Protein AF-A0A7V8VIN6-F1 (afdb_monomer)

Radius of gyration: 19.26 Å; Cα contacts (8 Å, |Δi|>4): 58; chains: 1; bounding box: 38×23×62 Å

Sequence (93 aa):
TEVDELALAASLSGTDRAESLGERLAESVRELRVLAERDREMCSRLERGFASAPLIVIPQLSAGAHDLAGLAGVAAHLVEPAGFQASSGERRA

Mean predicted aligned error: 11.9 Å

Solvent-accessible surface area (backbone atoms only — not comparable to full-atom values): 5686 Å² total; per-residue (Å²): 133,90,78,55,59,68,64,53,34,64,74,37,60,85,47,79,72,27,46,57,49,24,52,52,49,49,49,51,51,53,54,48,50,55,50,53,50,54,51,50,53,52,47,55,52,49,53,66,73,42,72,88,60,80,51,70,61,75,76,92,66,96,47,54,74,89,41,73,66,15,42,51,55,52,47,51,42,74,74,40,84,85,25,68,46,77,78,86,70,80,86,76,130

Secondary structure (DSSP, 8-state):
----HHHHHHHT-SSHHHHHHHHHHHHHHHHHHHHHHHHHHHHHHHHHHTTTSPEEP-PPPSS-TTSHHHHHHHHHHHHSGGGEE--------

Foldseek 3Di:
DDDDLVVQCVVQDDDPVSNVVSVVVSVVVVVVVVVVVVVVVVVVVVCVVPVPDWDFDQDDDPDDCVDPVVVVSVVCSVPDPPRTDDSPPPDDD

pLDDT: mean 76.08, std 15.41, range [40.59, 95.5]

Structure (mmCIF, N/CA/C/O backbone):
data_AF-A0A7V8VIN6-F1
#
_entry.id   AF-A0A7V8VIN6-F1
#
loop_
_atom_site.group_PDB
_atom_site.id
_atom_site.type_symbol
_atom_site.label_atom_id
_atom_site.label_alt_id
_atom_site.label_comp_id
_atom_site.label_asym_id
_atom_site.label_entity_id
_atom_site.label_seq_id
_atom_site.pdbx_PDB_ins_code
_atom_site.Cartn_x
_atom_site.Cartn_y
_atom_site.Cartn_z
_atom_site.occupancy
_atom_site.B_iso_or_equiv
_atom_site.auth_seq_id
_atom_site.auth_comp_id
_atom_site.auth_asym_id
_atom_site.auth_atom_id
_atom_site.pdbx_PDB_model_num
ATOM 1 N N . THR A 1 1 ? 10.698 -2.849 -0.095 1.00 50.16 1 THR A N 1
ATOM 2 C CA . THR A 1 1 ? 11.734 -3.283 -1.050 1.00 50.16 1 THR A CA 1
ATOM 3 C C . THR A 1 1 ? 12.340 -2.045 -1.655 1.00 50.16 1 THR A C 1
ATOM 5 O O . THR A 1 1 ? 11.609 -1.268 -2.254 1.00 50.16 1 THR A O 1
ATOM 8 N N . GLU A 1 2 ? 13.617 -1.792 -1.399 1.00 51.97 2 GLU A N 1
ATOM 9 C CA . GLU A 1 2 ? 14.327 -0.644 -1.962 1.00 51.97 2 GLU A CA 1
ATOM 10 C C . GLU A 1 2 ? 14.630 -0.955 -3.434 1.00 51.97 2 GLU A C 1
ATOM 12 O O . GLU A 1 2 ? 15.283 -1.950 -3.738 1.00 51.97 2 GLU A O 1
ATOM 17 N N . VAL A 1 3 ? 14.039 -0.191 -4.352 1.00 58.28 3 VAL A N 1
ATOM 18 C CA . VAL A 1 3 ? 14.229 -0.387 -5.797 1.00 58.28 3 VAL A CA 1
ATOM 19 C C . VAL A 1 3 ? 15.479 0.375 -6.218 1.00 58.28 3 VAL A C 1
ATOM 21 O O . VAL A 1 3 ? 15.492 1.599 -6.121 1.00 58.28 3 VAL A O 1
ATOM 24 N N . ASP A 1 4 ? 16.513 -0.326 -6.673 1.00 72.12 4 ASP A N 1
ATOM 25 C CA . ASP A 1 4 ? 17.719 0.284 -7.238 1.00 72.12 4 ASP A CA 1
ATOM 26 C C . ASP A 1 4 ? 17.430 0.785 -8.665 1.00 72.12 4 ASP A C 1
ATOM 28 O O . ASP A 1 4 ? 17.213 -0.001 -9.589 1.00 72.12 4 ASP A O 1
ATOM 32 N N . GLU A 1 5 ? 17.391 2.110 -8.826 1.00 65.88 5 GLU A N 1
ATOM 33 C CA . GLU A 1 5 ? 17.083 2.791 -10.090 1.00 65.88 5 GLU A CA 1
ATOM 34 C C . GLU A 1 5 ? 18.110 2.470 -11.188 1.00 65.88 5 GLU A C 1
ATOM 36 O O . GLU A 1 5 ? 17.740 2.334 -12.355 1.00 65.88 5 GLU A O 1
ATOM 41 N N . LEU A 1 6 ? 19.382 2.289 -10.815 1.00 63.12 6 LEU A N 1
ATOM 42 C CA . LEU A 1 6 ? 20.469 1.946 -11.733 1.00 63.12 6 LEU A CA 1
ATOM 43 C C . LEU A 1 6 ? 20.350 0.497 -12.206 1.00 63.12 6 LEU A C 1
ATOM 45 O O . LEU A 1 6 ? 20.477 0.226 -13.401 1.00 63.12 6 LEU A O 1
ATOM 49 N N . ALA A 1 7 ? 20.045 -0.426 -11.292 1.00 66.19 7 ALA A N 1
ATOM 50 C CA . ALA A 1 7 ? 19.812 -1.827 -11.639 1.00 66.19 7 ALA A CA 1
ATOM 51 C C . ALA A 1 7 ? 18.558 -2.003 -12.512 1.00 66.19 7 ALA A C 1
ATOM 53 O O . ALA A 1 7 ? 18.543 -2.818 -13.437 1.00 66.19 7 ALA A O 1
ATOM 54 N N . LEU A 1 8 ? 17.515 -1.212 -12.251 1.00 64.44 8 LEU A N 1
ATOM 55 C CA . LEU A 1 8 ? 16.267 -1.257 -13.004 1.00 64.44 8 LEU A CA 1
ATOM 56 C C . LEU A 1 8 ? 16.444 -0.723 -14.431 1.00 64.44 8 LEU A C 1
ATOM 58 O O . LEU A 1 8 ? 16.010 -1.381 -15.378 1.00 64.44 8 LEU A O 1
ATOM 62 N N . ALA A 1 9 ? 17.145 0.403 -14.599 1.00 63.06 9 ALA A N 1
ATOM 63 C CA . ALA A 1 9 ? 17.48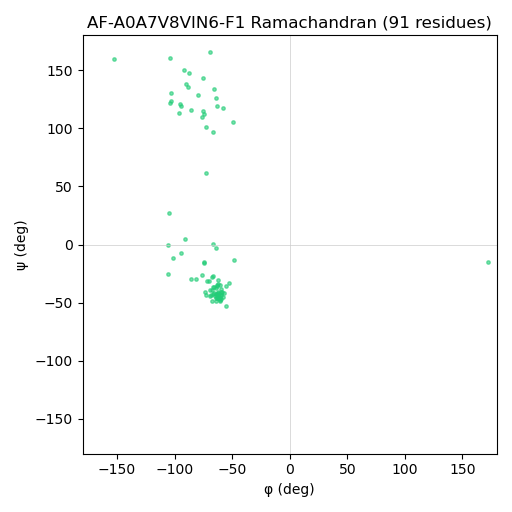7 0.944 -15.915 1.00 63.06 9 ALA A CA 1
ATOM 64 C C . ALA A 1 9 ? 18.378 -0.021 -16.719 1.00 63.06 9 ALA A C 1
ATOM 66 O O . ALA A 1 9 ? 18.128 -0.253 -17.902 1.00 63.06 9 ALA A O 1
ATOM 67 N N . ALA A 1 10 ? 19.360 -0.655 -16.068 1.00 66.12 10 ALA A N 1
ATOM 68 C CA . ALA A 1 10 ? 20.241 -1.639 -16.699 1.00 66.12 10 ALA A CA 1
ATOM 69 C C . ALA A 1 10 ? 19.517 -2.930 -17.129 1.00 66.12 10 ALA A C 1
ATOM 71 O O . ALA A 1 10 ? 19.947 -3.586 -18.072 1.00 66.12 10 ALA A O 1
ATOM 72 N N . SER A 1 11 ? 18.415 -3.304 -16.472 1.00 63.56 11 SER A N 1
ATOM 73 C CA . SER A 1 11 ? 17.627 -4.489 -16.850 1.00 63.56 11 SER A CA 1
ATOM 74 C C . SER A 1 11 ? 16.789 -4.298 -18.121 1.00 63.56 11 SER A C 1
ATOM 76 O O . SER A 1 11 ? 16.313 -5.273 -18.703 1.00 63.56 11 SER A O 1
ATOM 78 N N . LEU A 1 12 ? 16.610 -3.045 -18.553 1.00 64.19 12 LEU A N 1
ATOM 79 C CA . LEU A 1 12 ? 15.779 -2.663 -19.690 1.00 64.19 12 LEU A CA 1
ATOM 80 C C . LEU A 1 12 ? 16.597 -2.264 -20.922 1.00 64.19 12 LEU A C 1
ATOM 82 O O . LEU A 1 12 ? 16.004 -1.954 -21.943 1.00 64.19 12 LEU A O 1
ATOM 86 N N . SER A 1 13 ? 17.928 -2.273 -20.897 1.00 55.34 13 SER A N 1
ATOM 87 C CA . SER A 1 13 ? 18.734 -1.871 -22.056 1.00 55.34 13 SER A CA 1
ATOM 88 C C . SER A 1 13 ? 18.848 -2.994 -23.101 1.00 55.34 13 SER A C 1
ATOM 90 O O . SER A 1 13 ? 19.188 -4.135 -22.799 1.00 55.34 13 SER A O 1
ATOM 92 N N . GLY A 1 14 ? 18.544 -2.677 -24.367 1.00 62.38 14 GLY A N 1
ATOM 93 C CA . GLY A 1 14 ? 18.607 -3.648 -25.474 1.00 62.38 14 GLY A CA 1
ATOM 94 C C . GLY A 1 14 ? 18.055 -3.171 -26.825 1.00 62.38 14 GLY A C 1
ATOM 95 O O . GLY A 1 14 ? 18.349 -3.783 -27.846 1.00 62.38 14 GLY A O 1
ATOM 96 N N . THR A 1 15 ? 17.289 -2.073 -26.856 1.00 58.81 15 THR A N 1
ATOM 97 C CA . THR A 1 15 ? 16.861 -1.335 -28.067 1.00 58.81 15 THR A CA 1
ATOM 98 C C . THR A 1 15 ? 16.614 0.139 -27.698 1.00 58.81 15 THR A C 1
ATOM 100 O O . THR A 1 15 ? 16.346 0.407 -26.529 1.00 58.81 15 THR A O 1
ATOM 103 N N . ASP A 1 16 ? 16.615 1.085 -28.648 1.00 61.38 16 ASP A N 1
ATOM 104 C CA . ASP A 1 16 ? 16.307 2.518 -28.391 1.00 61.38 16 ASP A CA 1
ATOM 105 C C . ASP A 1 16 ? 14.962 2.720 -27.662 1.00 61.38 16 ASP A C 1
ATOM 107 O O . ASP A 1 16 ? 14.781 3.603 -26.823 1.00 61.38 16 ASP A O 1
ATOM 111 N N . ARG A 1 17 ? 13.991 1.841 -27.938 1.00 62.03 17 ARG A N 1
ATOM 112 C CA . ARG A 1 17 ? 12.685 1.824 -27.262 1.00 62.03 17 ARG A CA 1
ATOM 113 C C . ARG A 1 17 ? 12.793 1.434 -25.787 1.00 62.03 17 ARG A C 1
ATOM 115 O O . ARG A 1 17 ? 11.944 1.813 -24.987 1.00 62.03 17 ARG A O 1
ATOM 122 N N . ALA A 1 18 ? 13.800 0.649 -25.444 1.00 66.31 18 ALA A N 1
ATOM 123 C CA . ALA A 1 18 ? 14.008 0.104 -24.120 1.00 66.31 18 ALA A CA 1
ATOM 124 C C . ALA A 1 18 ? 14.774 1.089 -23.210 1.00 66.31 18 ALA A C 1
ATOM 126 O O . ALA A 1 18 ? 14.459 1.186 -22.027 1.00 66.31 18 ALA A O 1
ATOM 127 N N . GLU A 1 19 ? 15.639 1.933 -23.783 1.00 69.75 19 GLU A N 1
ATOM 128 C CA . GLU A 1 19 ? 16.237 3.088 -23.093 1.00 69.75 19 GLU A CA 1
ATOM 129 C C . GLU A 1 19 ? 15.169 4.123 -22.693 1.00 69.75 19 GLU A C 1
ATOM 131 O O . GLU A 1 19 ? 15.041 4.456 -21.516 1.00 69.75 19 GLU A O 1
ATOM 136 N N . SER A 1 20 ? 14.287 4.510 -23.624 1.00 79.06 20 SER A N 1
ATOM 137 C CA . SER A 1 20 ? 13.158 5.412 -23.326 1.00 79.06 20 SER A CA 1
ATOM 138 C C . SER A 1 20 ? 12.188 4.845 -22.274 1.00 79.06 20 SER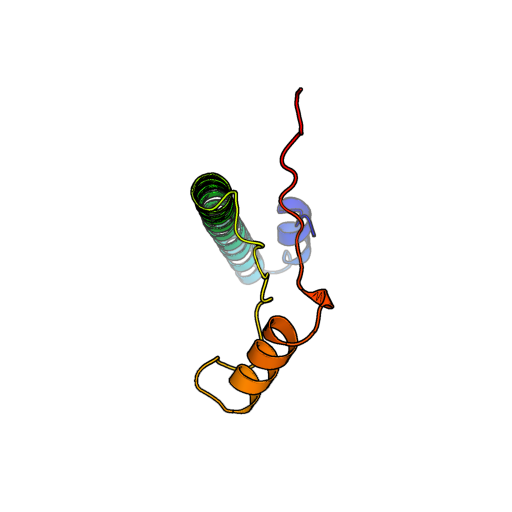 A C 1
ATOM 140 O O . SER A 1 20 ? 11.623 5.587 -21.467 1.00 79.06 20 SER A O 1
ATOM 142 N N . LEU A 1 21 ? 11.978 3.523 -22.252 1.00 80.19 21 LEU A N 1
ATOM 143 C CA . LEU A 1 21 ? 11.182 2.870 -21.207 1.00 80.19 21 LEU A CA 1
ATOM 144 C C . LEU A 1 21 ? 11.893 2.893 -19.849 1.00 80.19 21 LEU A C 1
ATOM 146 O O . LEU A 1 21 ? 11.229 3.119 -18.837 1.00 80.19 21 LEU A O 1
ATOM 150 N N . GLY A 1 22 ? 13.214 2.697 -19.831 1.00 81.31 22 GLY A N 1
ATOM 151 C CA . GLY A 1 22 ? 14.038 2.795 -18.628 1.00 81.31 22 GLY A CA 1
ATOM 152 C C . GLY A 1 22 ? 13.972 4.183 -17.994 1.00 81.31 22 GLY A C 1
ATOM 153 O O . GLY A 1 22 ? 13.693 4.296 -16.802 1.00 81.31 22 GLY A O 1
ATOM 154 N N . GLU A 1 23 ? 14.120 5.238 -18.795 1.00 82.88 23 GLU A N 1
ATOM 155 C CA . GLU A 1 23 ? 14.013 6.627 -18.328 1.00 82.88 23 GLU A CA 1
ATOM 156 C C . GLU A 1 23 ? 12.628 6.938 -17.748 1.00 82.88 23 GLU A C 1
ATOM 158 O O . GLU A 1 23 ? 12.515 7.479 -16.648 1.00 82.88 23 GLU A O 1
ATOM 163 N N . ARG A 1 24 ? 11.553 6.540 -18.442 1.00 86.06 24 ARG A N 1
ATOM 164 C CA . ARG A 1 24 ? 10.176 6.755 -17.963 1.00 86.06 24 ARG A CA 1
ATOM 165 C C . ARG A 1 24 ? 9.881 6.000 -16.674 1.00 86.06 24 ARG A C 1
ATOM 167 O O . ARG A 1 24 ? 9.145 6.504 -15.826 1.00 86.06 24 ARG A O 1
ATOM 174 N N . LEU A 1 25 ? 10.418 4.792 -16.535 1.00 87.31 25 LEU A N 1
ATOM 175 C CA . LEU A 1 25 ? 10.265 4.008 -15.319 1.00 87.31 25 LEU A CA 1
ATOM 176 C C . LEU A 1 25 ? 11.034 4.647 -14.160 1.00 87.31 25 LEU A C 1
ATOM 178 O O . LEU A 1 25 ? 10.475 4.763 -13.074 1.00 87.31 25 LEU A O 1
ATOM 182 N N . ALA A 1 26 ? 12.265 5.111 -14.394 1.00 85.06 26 ALA A N 1
ATOM 183 C CA . ALA A 1 26 ? 13.050 5.834 -13.396 1.00 85.06 26 ALA A CA 1
ATOM 184 C C . ALA A 1 26 ? 12.343 7.120 -12.940 1.00 85.06 26 ALA A C 1
ATOM 186 O O . ALA A 1 26 ? 12.256 7.378 -11.739 1.00 85.06 26 ALA A O 1
ATOM 187 N N . GLU A 1 27 ? 11.765 7.882 -13.873 1.00 89.12 27 GLU A N 1
ATOM 188 C CA . GLU A 1 27 ? 10.947 9.053 -13.539 1.00 89.12 27 GLU A CA 1
ATOM 189 C C . GLU A 1 27 ? 9.732 8.660 -12.694 1.00 89.12 27 GLU A C 1
ATOM 191 O O . GLU A 1 27 ? 9.523 9.208 -11.615 1.00 89.12 27 GLU A O 1
ATOM 196 N N . SER A 1 28 ? 8.990 7.633 -13.119 1.00 90.75 28 SER A N 1
ATOM 197 C CA . SER A 1 28 ? 7.813 7.146 -12.384 1.00 90.75 28 SER A CA 1
ATOM 198 C C . SER A 1 28 ? 8.175 6.700 -10.963 1.00 90.75 28 SER A C 1
ATOM 200 O O . SER A 1 28 ? 7.446 6.977 -10.014 1.00 90.75 28 SER A O 1
ATOM 202 N N . VAL A 1 29 ? 9.315 6.023 -10.782 1.00 92.38 29 VAL A N 1
ATOM 203 C CA . VAL A 1 29 ? 9.812 5.617 -9.458 1.00 92.38 29 VAL A CA 1
ATOM 204 C C . VAL A 1 29 ? 10.146 6.838 -8.602 1.00 92.38 29 VAL A C 1
ATOM 206 O O . VAL A 1 29 ? 9.785 6.862 -7.423 1.00 92.38 29 VAL A O 1
ATOM 209 N N . ARG A 1 30 ? 10.785 7.865 -9.172 1.00 90.94 30 ARG A N 1
ATOM 210 C CA . ARG A 1 30 ? 11.101 9.108 -8.457 1.00 90.94 30 ARG A CA 1
ATOM 211 C C . ARG A 1 30 ? 9.837 9.837 -8.010 1.00 90.94 30 ARG A C 1
ATOM 213 O O . ARG A 1 30 ? 9.736 10.217 -6.844 1.00 90.94 30 ARG A O 1
ATOM 220 N N . GLU A 1 31 ? 8.858 9.974 -8.897 1.00 94.25 31 GLU A N 1
ATOM 221 C CA . GLU A 1 31 ? 7.557 10.572 -8.584 1.00 94.25 31 GLU A CA 1
ATOM 222 C C . GLU A 1 31 ? 6.838 9.797 -7.468 1.00 94.25 31 GLU A C 1
ATOM 224 O O . GLU A 1 31 ? 6.387 10.386 -6.481 1.00 94.25 31 GLU A O 1
ATOM 229 N N . LEU A 1 32 ? 6.802 8.463 -7.560 1.00 92.88 32 LEU A N 1
ATOM 230 C CA . LEU A 1 32 ? 6.200 7.606 -6.537 1.00 92.88 32 LEU A CA 1
ATOM 231 C C . LEU A 1 32 ? 6.920 7.712 -5.187 1.00 92.88 32 LEU A C 1
ATOM 233 O O . LEU A 1 32 ? 6.261 7.687 -4.148 1.00 92.88 32 LEU A O 1
ATOM 237 N N . ARG A 1 33 ? 8.249 7.871 -5.170 1.00 92.50 33 ARG A N 1
ATOM 238 C CA . ARG A 1 33 ? 9.021 8.089 -3.932 1.00 92.50 33 ARG A CA 1
ATOM 239 C C . ARG A 1 33 ? 8.634 9.393 -3.244 1.00 92.50 33 ARG A C 1
ATOM 241 O O . ARG A 1 33 ? 8.460 9.395 -2.027 1.00 92.50 33 ARG A O 1
ATOM 248 N N . VAL A 1 34 ? 8.456 10.474 -4.007 1.00 95.50 34 VAL A N 1
ATOM 249 C CA . VAL A 1 34 ? 8.004 11.769 -3.470 1.00 95.50 34 VAL A CA 1
ATOM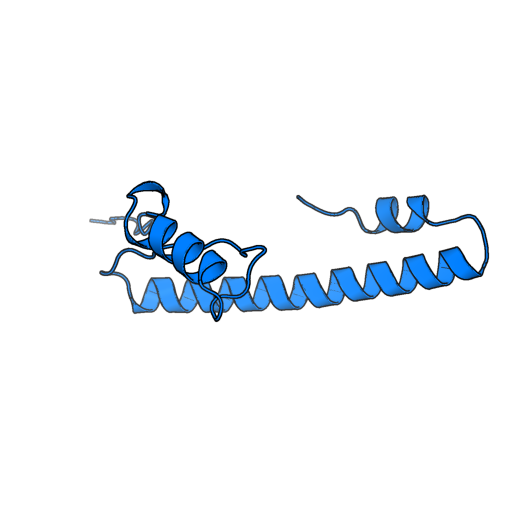 250 C C . VAL A 1 34 ? 6.612 11.642 -2.851 1.00 95.50 34 VAL A C 1
ATOM 252 O O . VAL A 1 34 ? 6.394 12.107 -1.732 1.00 95.50 34 VAL A O 1
ATOM 255 N N . LEU A 1 35 ? 5.682 10.968 -3.535 1.00 94.00 35 LEU A N 1
ATOM 256 C CA . LEU A 1 35 ? 4.343 10.707 -2.998 1.00 94.00 35 LEU A CA 1
ATOM 257 C C . LEU A 1 35 ? 4.401 9.857 -1.723 1.00 94.00 35 LEU A C 1
ATOM 259 O O . LEU A 1 35 ? 3.796 10.222 -0.719 1.00 94.00 35 LEU A O 1
ATOM 263 N N . ALA A 1 36 ? 5.191 8.782 -1.727 1.00 90.62 36 ALA A N 1
ATOM 264 C CA . ALA A 1 36 ? 5.346 7.902 -0.574 1.00 90.62 36 ALA A CA 1
ATOM 265 C C . ALA A 1 36 ? 5.972 8.609 0.640 1.00 90.62 36 ALA A C 1
ATOM 267 O O . ALA A 1 36 ? 5.635 8.279 1.776 1.00 90.62 36 ALA A O 1
ATOM 268 N N . GLU A 1 37 ? 6.897 9.551 0.433 1.00 94.62 37 GLU A N 1
ATOM 269 C CA . GLU A 1 37 ? 7.464 10.371 1.512 1.00 94.62 37 GLU A CA 1
ATOM 270 C C . GLU A 1 37 ? 6.417 11.322 2.097 1.00 94.62 37 GLU A C 1
ATOM 272 O O . GLU A 1 37 ? 6.207 11.346 3.309 1.00 94.62 37 GLU A O 1
AT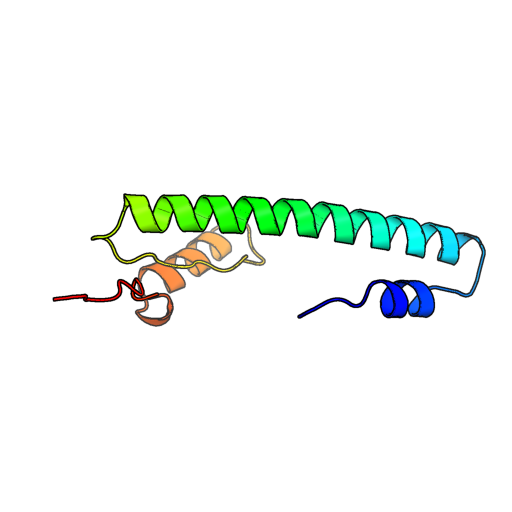OM 277 N N . ARG A 1 38 ? 5.694 12.042 1.232 1.00 95.50 38 ARG A N 1
ATOM 278 C CA . ARG A 1 38 ? 4.614 12.941 1.654 1.00 95.50 38 ARG A CA 1
ATOM 279 C C . ARG A 1 38 ? 3.544 12.193 2.447 1.00 95.50 38 ARG A C 1
ATOM 281 O O . ARG A 1 38 ? 3.096 12.675 3.485 1.00 95.50 38 ARG A O 1
ATOM 288 N N . ASP A 1 39 ? 3.139 11.021 1.971 1.00 92.56 39 ASP A N 1
ATOM 289 C CA . ASP A 1 39 ? 2.106 10.220 2.622 1.00 92.56 39 ASP A CA 1
ATOM 290 C C . ASP A 1 39 ? 2.596 9.693 3.984 1.00 92.56 39 ASP A C 1
ATOM 292 O O . ASP A 1 39 ? 1.856 9.767 4.965 1.00 92.56 39 ASP A O 1
ATOM 296 N N . ARG A 1 40 ? 3.871 9.279 4.098 1.00 90.19 40 ARG A N 1
ATOM 297 C CA . ARG A 1 40 ? 4.497 8.931 5.389 1.00 90.19 40 ARG A CA 1
ATOM 298 C C . ARG A 1 40 ? 4.495 10.105 6.367 1.00 90.19 40 ARG A C 1
ATOM 300 O O . ARG A 1 40 ? 4.151 9.923 7.537 1.00 90.19 40 ARG A O 1
ATOM 307 N N . GLU A 1 41 ? 4.820 11.310 5.904 1.00 94.56 41 GLU A N 1
ATOM 308 C CA . GLU A 1 41 ? 4.779 12.510 6.743 1.00 94.56 41 GLU A CA 1
ATOM 309 C C . GLU A 1 41 ? 3.352 12.818 7.231 1.00 94.56 41 GLU A C 1
ATOM 311 O O . GLU A 1 41 ? 3.145 13.116 8.412 1.00 94.56 41 GLU A O 1
ATOM 316 N N . MET A 1 42 ? 2.353 12.725 6.347 1.00 90.12 42 MET A N 1
ATOM 317 C CA . MET A 1 42 ? 0.951 12.964 6.702 1.00 90.12 42 MET A CA 1
ATOM 318 C C . MET A 1 42 ? 0.434 11.932 7.701 1.00 90.12 42 MET A C 1
ATOM 320 O O . MET A 1 42 ? -0.173 12.322 8.699 1.00 90.12 42 MET A O 1
ATOM 324 N N . CYS A 1 43 ? 0.731 10.647 7.489 1.00 87.56 43 CYS A N 1
ATOM 325 C CA . CYS A 1 43 ? 0.423 9.598 8.455 1.00 87.56 43 CYS A CA 1
ATOM 326 C C . CYS A 1 43 ? 1.037 9.937 9.814 1.00 87.56 43 CYS A C 1
ATOM 328 O O . CYS A 1 43 ? 0.288 10.072 10.774 1.00 87.56 43 CYS A O 1
ATOM 330 N N . SER A 1 44 ? 2.343 10.232 9.883 1.00 87.69 44 SER A N 1
ATOM 331 C CA . SER A 1 44 ? 3.034 10.613 11.129 1.00 87.69 44 SER A CA 1
ATOM 332 C C . SER A 1 44 ? 2.402 11.819 11.844 1.00 87.69 44 SER A C 1
ATOM 334 O O . SER A 1 44 ? 2.361 11.888 13.077 1.00 87.69 44 SER A O 1
ATOM 336 N N . ARG A 1 45 ? 1.892 12.806 11.097 1.00 88.38 45 ARG A N 1
ATOM 337 C CA . ARG A 1 45 ? 1.145 13.937 11.676 1.00 88.38 45 ARG A CA 1
ATOM 338 C C . ARG A 1 45 ? -0.186 13.485 12.279 1.00 88.38 45 ARG A C 1
ATOM 340 O O . ARG A 1 45 ? -0.515 13.930 13.377 1.00 88.38 45 ARG A O 1
ATOM 347 N N . LEU A 1 46 ? -0.918 12.603 11.599 1.00 86.62 46 LEU A N 1
ATOM 348 C CA . LEU A 1 46 ? -2.166 12.032 12.109 1.00 86.62 46 LEU A CA 1
ATOM 349 C C . LEU A 1 46 ? -1.913 11.189 13.364 1.00 86.62 46 LEU A C 1
ATOM 351 O O . LEU A 1 46 ? -2.592 11.406 14.363 1.00 86.62 46 LEU A O 1
ATOM 355 N N . GLU A 1 47 ? -0.901 10.316 13.382 1.00 85.38 47 GLU A N 1
ATOM 356 C CA . GLU A 1 47 ? -0.620 9.481 14.565 1.00 85.38 47 GLU A CA 1
ATOM 357 C C . GLU A 1 47 ? -0.328 10.332 15.804 1.00 85.38 47 GLU A C 1
ATOM 359 O O . GLU A 1 47 ? -0.831 10.053 16.891 1.00 85.38 47 GLU A O 1
ATOM 364 N N . ARG A 1 48 ? 0.425 11.427 15.631 1.00 86.06 48 ARG A N 1
ATOM 365 C CA . ARG A 1 48 ? 0.692 12.383 16.714 1.00 86.06 48 ARG A CA 1
ATOM 366 C C . ARG A 1 48 ? -0.565 13.125 17.172 1.00 86.06 48 ARG A C 1
ATOM 368 O O . ARG A 1 48 ? -0.698 13.394 18.362 1.00 86.06 48 ARG A O 1
ATOM 375 N N . GLY A 1 49 ? -1.473 13.462 16.255 1.00 86.12 49 GLY A N 1
ATOM 376 C CA . GLY A 1 49 ? -2.727 14.152 16.574 1.00 86.12 49 GLY A CA 1
ATOM 377 C C . GLY A 1 49 ? -3.750 13.268 17.294 1.00 86.12 49 GLY A C 1
ATOM 378 O O . GLY A 1 49 ? -4.507 13.759 18.127 1.00 86.12 49 GLY A O 1
ATOM 379 N N . PHE A 1 50 ? -3.743 11.964 17.013 1.00 82.62 50 PHE A N 1
ATOM 380 C CA . PHE A 1 50 ? -4.689 10.980 17.547 1.00 82.62 50 PHE A CA 1
ATOM 381 C C . PHE A 1 50 ? -4.083 10.091 18.644 1.00 82.62 50 PHE A C 1
ATOM 383 O O . PHE A 1 50 ? -4.552 8.976 18.833 1.00 82.62 50 PHE A O 1
ATOM 390 N N . ALA A 1 51 ? -3.079 10.577 19.386 1.00 66.94 51 ALA A N 1
ATOM 391 C CA . ALA A 1 51 ? -2.182 9.812 20.270 1.00 66.94 51 ALA A CA 1
ATOM 392 C C . ALA A 1 51 ? -2.820 8.812 21.272 1.00 66.94 51 ALA A C 1
ATOM 394 O O . ALA A 1 51 ? -2.108 7.985 21.839 1.00 66.94 51 ALA A O 1
ATOM 395 N N . SER A 1 52 ? -4.134 8.862 21.503 1.00 68.38 52 SER A N 1
ATOM 396 C CA . SER A 1 52 ? -4.889 7.945 22.365 1.00 68.38 52 SER A CA 1
ATOM 397 C C . SER A 1 52 ? -5.671 6.843 21.634 1.00 68.38 52 SER A C 1
ATOM 399 O O . SER A 1 52 ? -6.148 5.920 22.295 1.00 68.38 52 SER A O 1
ATOM 401 N N . ALA A 1 53 ? -5.814 6.905 20.308 1.00 75.69 53 ALA A N 1
ATOM 402 C CA . ALA A 1 53 ? -6.531 5.906 19.523 1.00 75.69 53 ALA A CA 1
ATOM 403 C C . ALA A 1 53 ? -5.545 4.974 18.795 1.00 75.69 53 ALA A C 1
ATOM 405 O O . ALA A 1 53 ? -4.625 5.455 18.131 1.00 75.69 53 ALA A O 1
ATOM 406 N N . PRO A 1 54 ? -5.718 3.646 18.889 1.00 73.62 54 PRO A N 1
ATOM 407 C CA . PRO A 1 54 ? -4.915 2.718 18.109 1.00 73.62 54 PRO A CA 1
ATOM 408 C C . PRO A 1 54 ? -5.215 2.885 16.618 1.00 73.62 54 PRO A C 1
ATOM 410 O O . PRO A 1 54 ? -6.376 2.954 16.211 1.00 73.62 54 PRO A O 1
ATOM 413 N N . LEU A 1 55 ? -4.161 2.940 15.807 1.00 79.88 55 LEU A N 1
ATOM 414 C CA . LEU A 1 55 ? -4.288 3.012 14.358 1.00 79.88 55 LEU A CA 1
ATOM 415 C C . LEU A 1 55 ? -4.352 1.605 13.772 1.00 79.88 55 LEU A C 1
ATOM 417 O O . LEU A 1 55 ? -3.574 0.722 14.142 1.00 79.88 55 LEU A O 1
ATOM 421 N N . ILE A 1 56 ? -5.282 1.417 12.840 1.00 83.19 56 ILE A N 1
ATOM 422 C CA . ILE A 1 56 ? -5.424 0.183 12.069 1.00 83.19 56 ILE A CA 1
ATOM 423 C C . ILE A 1 56 ? -4.842 0.436 10.685 1.00 83.19 56 ILE A C 1
ATOM 425 O O . ILE A 1 56 ? -5.271 1.352 9.981 1.00 83.19 56 ILE A O 1
ATOM 429 N N . VAL A 1 57 ? -3.874 -0.388 10.290 1.00 83.44 57 VAL A N 1
ATOM 430 C CA . VAL A 1 57 ? -3.267 -0.318 8.958 1.00 83.44 57 VAL A CA 1
ATOM 431 C C . VAL A 1 57 ? -3.975 -1.302 8.034 1.00 83.44 57 VAL A C 1
ATOM 433 O O . VAL A 1 57 ? -3.959 -2.509 8.270 1.00 83.44 57 VAL A O 1
ATOM 436 N N . ILE A 1 58 ? -4.573 -0.780 6.965 1.00 85.88 58 ILE A N 1
ATOM 437 C CA . ILE A 1 58 ? -5.201 -1.577 5.907 1.00 85.88 58 ILE A CA 1
ATOM 438 C C . ILE A 1 58 ? -4.258 -1.562 4.693 1.00 85.88 58 ILE A C 1
ATOM 440 O O . ILE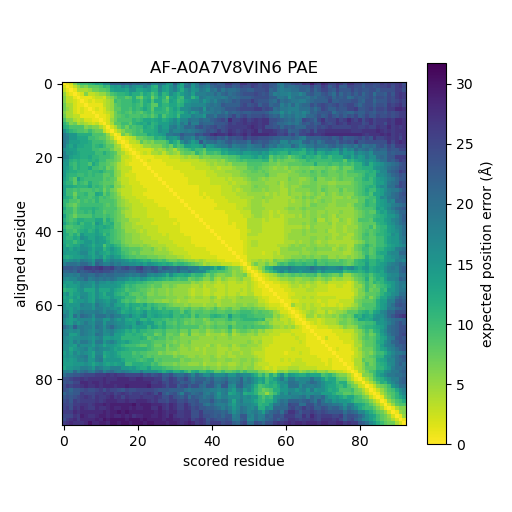 A 1 58 ? -3.931 -0.476 4.206 1.00 85.88 58 ILE A O 1
ATOM 444 N N . PRO A 1 59 ? -3.788 -2.722 4.200 1.00 84.56 59 PRO A N 1
ATOM 445 C CA . PRO A 1 59 ? -2.921 -2.781 3.031 1.00 84.56 59 PRO A CA 1
ATOM 446 C C . PRO A 1 59 ? -3.683 -2.407 1.756 1.00 84.56 59 PRO A C 1
ATOM 448 O O . PRO A 1 59 ? -4.914 -2.405 1.711 1.00 84.56 59 PRO A O 1
ATOM 451 N N . GLN A 1 60 ? -2.944 -2.146 0.678 1.00 85.69 60 GLN A N 1
ATOM 452 C CA . GLN A 1 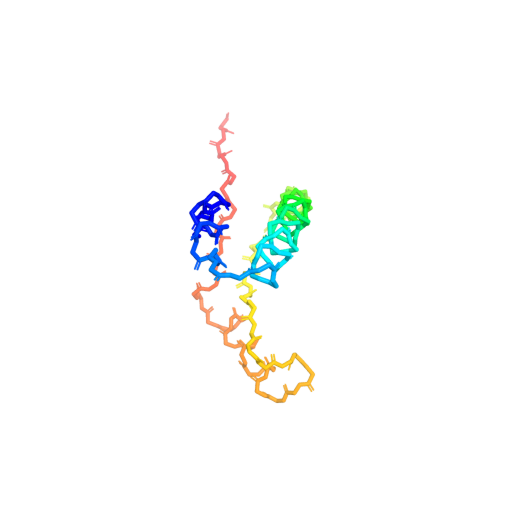60 ? -3.556 -2.023 -0.639 1.00 85.69 60 GLN A CA 1
ATOM 453 C C . GLN A 1 60 ? -4.191 -3.361 -1.037 1.00 85.69 60 GLN A C 1
ATOM 455 O O . GLN A 1 60 ? -3.506 -4.378 -1.152 1.00 85.69 60 GLN A O 1
ATOM 460 N N . LEU A 1 61 ? -5.504 -3.348 -1.248 1.00 86.69 61 LEU A N 1
ATOM 461 C CA . LEU A 1 61 ? -6.257 -4.514 -1.690 1.00 86.69 61 LEU A CA 1
ATOM 462 C C . LEU A 1 61 ? -6.256 -4.592 -3.219 1.00 86.69 61 LEU A C 1
ATOM 464 O O . LEU A 1 61 ? -6.239 -3.574 -3.910 1.00 86.69 61 LEU A O 1
ATOM 468 N N . SER A 1 62 ? -6.279 -5.815 -3.748 1.00 84.00 62 SER A N 1
ATOM 469 C CA . SER A 1 62 ? -6.397 -6.066 -5.189 1.00 84.00 62 SER A CA 1
ATOM 470 C C . SER A 1 62 ? -7.788 -5.722 -5.728 1.00 84.00 62 SER A C 1
ATOM 472 O O . SER A 1 62 ? -7.916 -5.311 -6.879 1.00 84.00 62 SER A O 1
ATOM 474 N N . ALA A 1 63 ? -8.815 -5.889 -4.893 1.00 84.62 63 ALA A N 1
ATOM 475 C CA . ALA A 1 63 ? -10.195 -5.517 -5.171 1.00 84.62 63 ALA A CA 1
ATOM 476 C C . ALA A 1 63 ? -10.488 -4.092 -4.680 1.00 84.62 63 ALA A C 1
ATOM 478 O O . ALA A 1 63 ? -9.904 -3.619 -3.699 1.00 84.62 63 ALA A O 1
ATOM 479 N N . GLY A 1 64 ? -11.404 -3.399 -5.354 1.00 81.25 64 GLY A N 1
ATOM 480 C CA . GLY A 1 64 ? -11.771 -2.040 -4.981 1.00 81.25 64 GLY A CA 1
ATOM 481 C C . GLY A 1 64 ? -12.656 -2.039 -3.738 1.00 81.25 64 GLY A C 1
ATOM 482 O O . GLY A 1 64 ? -13.555 -2.860 -3.609 1.00 81.25 64 GLY A O 1
ATOM 483 N N . ALA A 1 65 ? -12.497 -1.057 -2.850 1.00 79.12 65 ALA A N 1
ATOM 484 C CA . ALA A 1 65 ? -13.331 -0.942 -1.643 1.00 79.12 65 ALA A CA 1
ATOM 485 C C . ALA A 1 65 ? -14.835 -0.689 -1.917 1.00 79.12 65 ALA A C 1
ATOM 487 O O . ALA A 1 65 ? -15.628 -0.607 -0.985 1.00 79.12 65 ALA A O 1
ATOM 488 N N . HIS A 1 66 ? -15.228 -0.537 -3.184 1.00 83.88 66 HIS A N 1
ATOM 489 C CA . HIS A 1 66 ? -16.617 -0.388 -3.619 1.00 83.88 66 HIS A CA 1
ATOM 490 C C . HIS A 1 66 ? -17.264 -1.718 -4.036 1.00 83.88 66 HIS A C 1
ATOM 492 O O . HIS A 1 66 ? 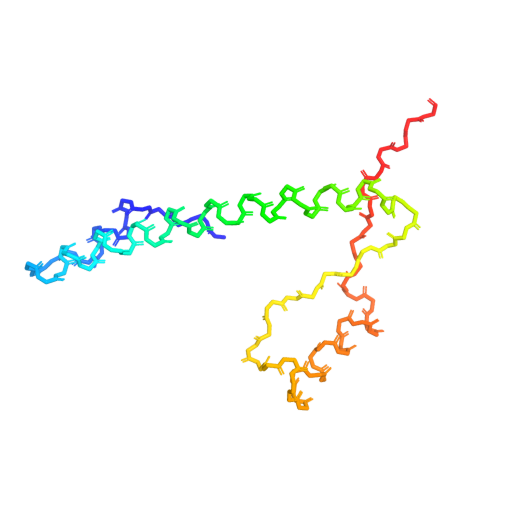-18.466 -1.745 -4.299 1.00 83.88 66 HIS A O 1
ATOM 498 N N . ASP A 1 67 ? -16.494 -2.805 -4.113 1.00 91.75 67 ASP A N 1
ATOM 499 C CA . ASP A 1 67 ? -17.001 -4.141 -4.403 1.00 91.75 67 ASP A CA 1
ATOM 500 C C . ASP A 1 67 ? -17.047 -5.011 -3.131 1.00 91.75 67 ASP A C 1
ATOM 502 O O . ASP A 1 67 ? -16.413 -4.720 -2.112 1.00 91.75 67 ASP A O 1
ATOM 506 N N . LEU A 1 68 ? -17.849 -6.081 -3.168 1.00 91.88 68 LEU A N 1
ATOM 507 C CA . LEU A 1 68 ? -18.043 -6.956 -2.006 1.00 91.88 68 LEU A CA 1
ATOM 508 C C . LEU A 1 68 ? -16.746 -7.649 -1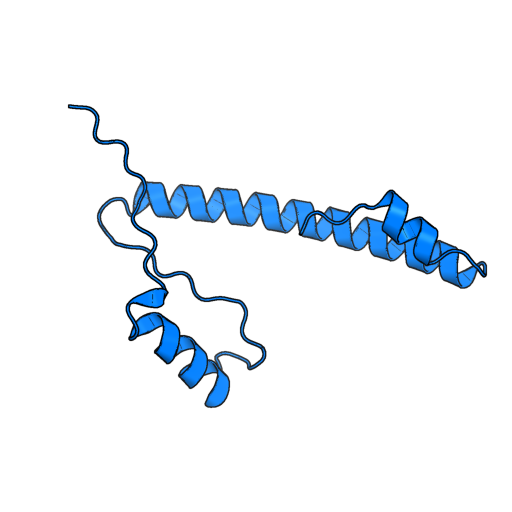.567 1.00 91.88 68 LEU A C 1
ATOM 510 O O . LEU A 1 68 ? -16.577 -7.921 -0.379 1.00 91.88 68 LEU A O 1
ATOM 514 N N . ALA A 1 69 ? -15.832 -7.927 -2.498 1.00 87.81 69 ALA A N 1
ATOM 515 C CA . ALA A 1 69 ? -14.565 -8.576 -2.187 1.00 87.81 69 ALA A CA 1
ATOM 516 C C . ALA A 1 69 ? -13.603 -7.607 -1.481 1.00 87.81 69 ALA A C 1
ATOM 518 O O . ALA A 1 69 ? -12.969 -7.979 -0.494 1.00 87.81 69 ALA A O 1
ATOM 519 N N . GLY A 1 70 ? -13.541 -6.351 -1.921 1.00 88.19 70 GLY A N 1
ATOM 520 C CA . GLY A 1 70 ? -12.774 -5.289 -1.285 1.00 88.19 70 GLY A CA 1
ATOM 521 C C . GLY A 1 70 ? -13.325 -4.943 0.092 1.00 88.19 70 GLY A C 1
ATOM 522 O O . GLY A 1 70 ? -12.550 -4.821 1.037 1.00 88.19 70 GLY A O 1
ATOM 523 N N . LEU A 1 71 ? -14.651 -4.880 0.252 1.00 90.06 71 LEU A N 1
ATOM 524 C CA . LEU A 1 71 ? -15.275 -4.702 1.568 1.00 90.06 71 LEU A CA 1
ATOM 525 C C . LEU A 1 71 ? -14.955 -5.858 2.522 1.00 90.06 71 LEU A C 1
ATOM 527 O O . LEU A 1 71 ? -14.632 -5.609 3.682 1.00 90.06 71 LEU A O 1
ATOM 531 N N . ALA A 1 72 ? -14.993 -7.106 2.045 1.00 88.88 72 ALA A N 1
ATOM 532 C CA . ALA A 1 72 ? -14.595 -8.264 2.846 1.00 88.88 72 ALA A CA 1
ATOM 533 C C . ALA A 1 72 ? -13.111 -8.196 3.254 1.00 88.88 72 ALA A C 1
ATOM 535 O O . ALA A 1 72 ? -12.780 -8.475 4.405 1.00 88.88 72 ALA A O 1
ATOM 536 N N . GLY A 1 73 ? -12.231 -7.761 2.345 1.00 88.00 73 GLY A N 1
ATOM 537 C CA . GLY A 1 73 ? -10.814 -7.541 2.641 1.00 88.00 73 GLY A CA 1
ATOM 538 C C . GLY A 1 73 ? -10.595 -6.463 3.705 1.00 88.00 73 GLY A C 1
ATOM 539 O O . GLY A 1 73 ? -9.863 -6.685 4.664 1.00 88.00 73 GLY A O 1
ATOM 540 N N . VAL A 1 74 ? -11.283 -5.322 3.599 1.00 88.31 74 VAL A N 1
ATOM 541 C CA . VAL A 1 74 ? -11.24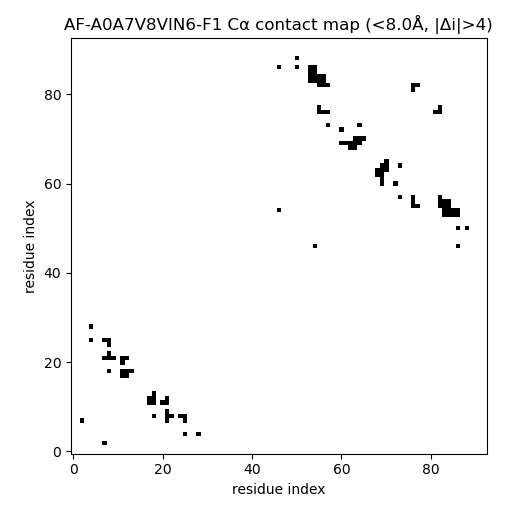3 -4.264 4.623 1.00 88.31 74 VAL A CA 1
ATOM 542 C C . VAL A 1 74 ? -11.753 -4.788 5.968 1.00 88.31 74 VAL A C 1
ATOM 544 O O . VAL A 1 74 ? -11.113 -4.567 6.995 1.00 88.31 74 VAL A O 1
ATOM 547 N N . ALA A 1 75 ? -12.879 -5.505 5.969 1.00 87.44 75 ALA A N 1
ATOM 548 C CA . ALA A 1 75 ? -13.482 -6.045 7.183 1.00 87.44 75 ALA A CA 1
ATOM 549 C C . ALA A 1 75 ? -12.540 -7.003 7.926 1.00 87.44 75 ALA A C 1
ATOM 551 O O . ALA A 1 75 ? -12.465 -6.933 9.152 1.00 87.44 75 ALA A O 1
ATOM 552 N N . ALA A 1 76 ? -11.774 -7.831 7.208 1.00 86.62 76 ALA A N 1
ATOM 553 C CA . ALA A 1 76 ? -10.773 -8.706 7.817 1.00 86.62 76 ALA A CA 1
ATOM 554 C C . ALA A 1 76 ? -9.747 -7.911 8.647 1.00 86.62 76 ALA A C 1
ATOM 556 O O . ALA A 1 76 ? -9.454 -8.280 9.779 1.00 86.62 76 ALA A O 1
ATOM 557 N N . HIS A 1 77 ? -9.280 -6.762 8.150 1.00 84.31 77 HIS A N 1
ATOM 558 C CA . HIS A 1 77 ? -8.322 -5.915 8.873 1.00 84.31 77 HIS A CA 1
ATOM 559 C C . HIS A 1 77 ? -8.935 -5.097 10.016 1.00 84.31 77 HIS A C 1
ATOM 561 O O . HIS A 1 77 ? -8.225 -4.735 10.952 1.00 84.31 77 HIS A O 1
ATOM 567 N N . LEU A 1 78 ? -10.231 -4.785 9.949 1.00 84.38 78 LEU A N 1
ATOM 568 C CA . LEU A 1 78 ? -10.927 -4.039 11.001 1.00 84.38 78 LEU A CA 1
ATOM 569 C C . LEU A 1 78 ? -11.358 -4.925 12.175 1.00 84.38 78 LEU A C 1
ATOM 571 O O . LEU A 1 78 ? -11.482 -4.431 13.295 1.00 84.38 78 LEU A O 1
ATOM 575 N N . VAL A 1 79 ? -11.634 -6.206 11.916 1.00 80.81 79 VAL A N 1
ATOM 576 C CA . VAL A 1 79 ? -12.241 -7.121 12.894 1.00 80.81 79 VAL A CA 1
ATOM 577 C C . VAL A 1 79 ? -11.228 -8.123 13.454 1.00 80.81 79 VAL A C 1
ATOM 579 O O . VAL A 1 79 ? -11.390 -8.566 14.592 1.00 80.81 79 VAL A O 1
ATOM 582 N N . GLU A 1 80 ? -10.154 -8.449 12.726 1.00 66.62 80 GLU A N 1
ATOM 583 C CA . GLU A 1 80 ? -9.081 -9.294 13.256 1.00 66.62 80 GLU A CA 1
ATOM 584 C C . GLU A 1 80 ? -7.980 -8.466 13.948 1.00 66.62 80 GLU A C 1
ATOM 586 O O . GLU A 1 80 ? -7.530 -7.446 13.423 1.00 66.62 80 GLU A O 1
ATOM 591 N N . PRO A 1 81 ? -7.455 -8.917 15.104 1.00 57.72 81 PRO A N 1
ATOM 592 C CA . PRO A 1 81 ? -6.443 -8.190 15.881 1.00 57.72 81 PRO A CA 1
ATOM 593 C C . PRO A 1 81 ? -5.065 -8.059 15.196 1.00 57.72 81 PRO A C 1
ATOM 595 O O . PRO A 1 81 ? -4.150 -7.474 15.772 1.00 57.72 81 PRO A O 1
ATOM 598 N N . ALA A 1 82 ? -4.886 -8.585 13.980 1.00 56.25 82 ALA A N 1
ATOM 599 C CA . ALA A 1 82 ? -3.605 -8.625 13.272 1.00 56.25 82 ALA A CA 1
ATOM 600 C C . ALA A 1 82 ? -3.152 -7.267 12.687 1.00 56.25 82 ALA A C 1
ATOM 602 O O . ALA A 1 82 ? -1.977 -7.113 12.360 1.00 56.25 82 ALA A O 1
ATOM 603 N N . GLY A 1 83 ? -4.049 -6.280 12.564 1.00 51.00 83 GLY A N 1
ATOM 604 C CA . GLY A 1 83 ? -3.754 -4.945 12.011 1.00 51.00 83 GLY A CA 1
ATOM 605 C C . GLY A 1 83 ? -3.327 -3.885 13.034 1.00 51.00 83 GLY A C 1
ATOM 606 O O . GLY A 1 83 ? -3.183 -2.715 12.677 1.00 51.00 83 GLY A O 1
ATOM 607 N N . PHE A 1 84 ? -3.166 -4.271 14.303 1.00 55.97 84 PHE A N 1
ATOM 608 C CA . PHE A 1 84 ? -2.885 -3.352 15.402 1.00 55.97 84 PHE A CA 1
ATOM 609 C C . PHE A 1 84 ? -1.433 -2.858 15.371 1.00 55.97 84 PHE A C 1
ATOM 611 O O . PHE A 1 84 ? -0.501 -3.614 15.651 1.00 55.97 84 PHE A O 1
ATOM 618 N N . GLN A 1 85 ? -1.236 -1.569 15.096 1.00 57.06 85 GLN A N 1
ATOM 619 C CA . GLN A 1 85 ? 0.022 -0.886 15.391 1.00 57.06 85 GLN A CA 1
ATOM 620 C C . GLN A 1 85 ? -0.132 -0.185 16.743 1.00 57.06 85 GLN A C 1
ATOM 622 O O . GLN A 1 85 ? -0.927 0.746 16.895 1.00 57.06 85 GLN A O 1
ATOM 627 N N . ALA A 1 86 ? 0.620 -0.641 17.748 1.00 51.38 86 ALA A N 1
ATOM 628 C CA . ALA A 1 86 ? 0.753 0.108 18.990 1.00 51.38 86 ALA A CA 1
ATOM 629 C C . ALA A 1 86 ? 1.450 1.434 18.665 1.00 51.38 86 ALA A C 1
ATOM 631 O O . ALA A 1 86 ? 2.545 1.422 18.096 1.00 51.38 86 ALA A O 1
ATOM 632 N N . SER A 1 87 ? 0.854 2.570 19.036 1.00 49.38 87 SER A N 1
ATOM 633 C CA . SER A 1 87 ? 1.573 3.838 18.964 1.00 49.38 87 SER A CA 1
ATOM 634 C C . SER A 1 87 ? 2.828 3.704 19.830 1.00 49.38 87 SER A C 1
ATOM 636 O O . SER A 1 87 ? 2.752 3.443 21.033 1.00 49.38 87 SER A O 1
ATOM 638 N N . SER A 1 88 ? 4.008 3.819 19.215 1.00 48.47 88 SER A N 1
ATOM 639 C CA . SER A 1 88 ? 5.289 3.868 19.930 1.00 48.47 88 SER A CA 1
ATOM 640 C C . SER A 1 88 ? 5.418 5.226 20.623 1.00 48.47 88 SER A C 1
ATOM 642 O O . SER A 1 88 ? 6.281 6.035 20.304 1.00 48.47 88 SER A O 1
ATOM 644 N N . GLY A 1 89 ? 4.501 5.518 21.544 1.00 43.66 89 GLY A N 1
ATOM 645 C CA . GLY A 1 89 ? 4.635 6.623 22.471 1.00 43.66 89 GLY A CA 1
ATOM 646 C C . GLY A 1 89 ? 5.690 6.237 23.494 1.00 43.66 89 GLY A C 1
ATOM 647 O O . GLY A 1 89 ? 5.411 5.458 24.408 1.00 43.66 89 GLY A O 1
ATOM 648 N N . GLU A 1 90 ? 6.909 6.753 23.329 1.00 42.91 90 GLU A N 1
ATOM 649 C CA . GLU A 1 90 ? 7.908 6.775 24.391 1.00 42.91 90 GLU A CA 1
ATOM 650 C C . GLU A 1 90 ? 7.258 7.338 25.660 1.00 42.91 90 GLU A C 1
ATOM 652 O O . GLU A 1 90 ? 7.010 8.536 25.797 1.00 42.91 90 GLU A O 1
ATOM 657 N N . ARG A 1 91 ? 6.974 6.446 26.608 1.00 48.75 91 ARG A N 1
ATOM 658 C CA . ARG A 1 91 ? 6.699 6.814 27.991 1.00 48.75 91 ARG A CA 1
ATOM 659 C C . ARG A 1 91 ? 7.998 7.370 28.566 1.00 48.75 91 ARG A C 1
ATOM 661 O O . ARG A 1 91 ? 8.853 6.597 28.994 1.00 48.75 91 ARG A O 1
ATOM 668 N N . ARG A 1 92 ? 8.159 8.693 28.578 1.00 40.59 92 ARG A N 1
ATOM 669 C CA . ARG A 1 92 ? 9.059 9.348 29.532 1.00 40.59 92 ARG A CA 1
ATOM 670 C C . ARG A 1 92 ? 8.242 9.809 30.733 1.00 40.59 92 ARG A C 1
ATOM 672 O O . ARG A 1 92 ? 7.250 10.515 30.571 1.00 40.59 92 ARG A O 1
ATOM 679 N N . ALA A 1 93 ? 8.654 9.272 31.879 1.00 42.34 93 ALA A N 1
ATOM 680 C CA . ALA A 1 93 ? 8.201 9.591 33.226 1.00 42.34 93 ALA A CA 1
ATOM 681 C C . ALA A 1 93 ? 8.564 11.026 33.629 1.00 42.34 93 ALA A C 1
ATOM 683 O O . ALA A 1 93 ? 9.526 11.572 33.038 1.00 42.34 93 ALA A O 1
#